Protein 3JZR (pdb70)

InterPro domains:
  IPR001841 Zinc finger, RING-type [PS50089] (438-479)
  IPR001876 Zinc finger, RanBP2-type [PF00641] (300-327)
  IPR001876 Zinc finger, RanBP2-type [PS01358] (303-322)
  IPR001876 Zinc finger, RanBP2-type [PS50199] (299-328)
  IPR003121 SWIB/MDM2 domain [PF02201] (34-95)
  IPR003121 SWIB/MDM2 domain [PS51925] (26-109)
  IPR013083 Zinc finger, RING/FYVE/PHD-type [G3DSA:3.30.40.10] (427-491)
  IPR016495 p53 negative regulator Mdm2/Mdm4 [PIRSF006748] (1-491)
  IPR028340 E3 ubiquitin-protein ligase Mdm2 [PIRSF500700] (4-491)
  IPR036443 Zinc finger, RanBP2-type superfamily [SSF90209] (290-334)
  IPR036885 SWIB/MDM2 domain superfamily [G3DSA:1.10.245.10] (1-114)
  IPR036885 SWIB/MDM2 domain superfamily [SSF47592] (18-120)
  IPR036885 SWIB/MDM2 domain superfamily [SSF47592] (189-283)
  IPR044080 MDM2, modified RING finger, HC subclass [cd16783] (435-491)

Foldseek 3Di:
DAPDDPVQQQFKWFFADLLVVQLVVQPDDDRIDRNVSSVVSVVVSCVVVVQADPVQRQKGADLPHSVCVQQVHRIDGVVCNVSVVVSRPVRIDTDGD/DDPVVVVVVVDD

B-factor: mean 25.92, std 6.82, range [14.07, 54.13]

Organism: Homo sapiens (NCBI:txid9606)

Structure (mmCIF, N/CA/C/O backbone):
data_3JZR
#
_entry.id   3JZR
#
_cell.length_a   37.223
_cell.length_b   68.832
_cell.length_c   92.391
_cell.angle_alpha   90.00
_cell.angle_beta   90.00
_cell.angle_gamma   90.00
#
_symmetry.space_group_name_H-M   'I 2 2 2'
#
loop_
_entity.id
_entity.type
_entity.pdbx_description
1 polymer 'E3 ubiquitin-protein ligase Mdm2'
2 polymer 'pDI6W peptide (12mer)'
3 water water
#
loop_
_atom_site.group_PDB
_atom_site.id
_atom_site.type_symbol
_atom_site.label_atom_id
_atom_site.label_alt_id
_atom_site.label_comp_id
_atom_site.label_asym_id
_atom_site.label_entity_id
_atom_site.label_seq_id
_atom_site.pdbx_PDB_ins_code
_atom_site.Cartn_x
_atom_site.Cartn_y
_atom_site.Cartn_z
_atom_site.occupancy
_atom_site.B_iso_or_equiv
_atom_site.auth_seq_id
_atom_site.auth_comp_id
_atom_site.auth_asym_id
_atom_site.auth_atom_id
_atom_site.pdbx_PDB_model_num
ATOM 1 N N . GLY A 1 1 ? 11.485 1.467 7.897 1.00 34.23 16 GLY A N 1
ATOM 2 C CA . GLY A 1 1 ? 11.090 0.048 7.649 1.00 33.09 16 GLY A CA 1
ATOM 3 C C . GLY A 1 1 ? 11.577 -0.884 8.743 1.00 32.03 16 GLY A C 1
ATOM 4 O O . GLY A 1 1 ? 10.862 -1.156 9.711 1.00 33.42 16 GLY A O 1
ATOM 5 N N . SER A 1 2 ? 12.799 -1.378 8.608 1.00 29.55 17 SER A N 1
ATOM 6 C CA . SER A 1 2 ? 13.326 -2.281 9.622 1.00 27.19 17 SER A CA 1
ATOM 7 C C . SER A 1 2 ? 13.543 -1.555 10.937 1.00 28.11 17 SER A C 1
ATOM 8 O O . SER A 1 2 ? 14.005 -0.413 10.962 1.00 26.72 17 SER A O 1
ATOM 11 N N . GLN A 1 3 ? 13.204 -2.240 12.024 1.00 26.98 18 GLN A N 1
ATOM 12 C CA . GLN A 1 3 ? 13.351 -1.721 13.368 1.00 28.33 18 GLN A CA 1
ATOM 13 C C . GLN A 1 3 ? 14.708 -2.119 13.930 1.00 28.65 18 GLN A C 1
ATOM 14 O O . GLN A 1 3 ? 15.075 -1.740 15.036 1.00 29.90 18 GLN A O 1
ATOM 20 N N . ILE A 1 4 ? 15.453 -2.893 13.149 1.00 28.93 19 ILE A N 1
ATOM 21 C CA . ILE A 1 4 ? 16.771 -3.352 13.558 1.00 26.13 19 ILE A CA 1
ATOM 22 C C . ILE A 1 4 ? 17.850 -2.588 12.784 1.00 26.45 19 ILE A C 1
ATOM 23 O O . ILE A 1 4 ? 17.789 -2.464 11.551 1.00 22.92 19 ILE A O 1
ATOM 28 N N . PRO A 1 5 ? 18.851 -2.058 13.502 1.00 25.14 20 PRO A N 1
ATOM 29 C CA . PRO A 1 5 ? 19.896 -1.333 12.781 1.00 24.31 20 PRO A CA 1
ATOM 30 C C . PRO A 1 5 ? 20.596 -2.271 11.798 1.00 25.54 20 PRO A C 1
ATOM 31 O O . PRO A 1 5 ? 20.737 -3.477 12.050 1.00 24.42 20 PRO A O 1
ATOM 35 N N . ALA A 1 6 ? 21.014 -1.704 10.674 1.00 24.17 21 ALA A N 1
ATOM 36 C CA . ALA A 1 6 ? 21.714 -2.443 9.643 1.00 24.96 21 ALA A CA 1
ATOM 37 C C . ALA A 1 6 ? 22.957 -3.089 10.224 1.00 25.67 21 ALA A C 1
ATOM 38 O O . ALA A 1 6 ? 23.227 -4.269 9.969 1.00 26.72 21 ALA A O 1
ATOM 40 N N . SER A 1 7 ? 23.707 -2.335 11.022 1.00 24.01 22 SER A N 1
ATOM 41 C CA . SER A 1 7 ? 24.927 -2.876 11.617 1.00 26.01 22 SER A CA 1
ATOM 42 C C . SER A 1 7 ? 24.659 -4.159 12.432 1.00 26.33 22 SER A C 1
ATOM 43 O O . SER A 1 7 ? 25.438 -5.108 12.362 1.00 27.93 22 SER A O 1
ATOM 46 N N . GLU A 1 8 ? 23.557 -4.194 13.183 1.00 25.17 23 GLU A N 1
ATOM 47 C CA . GLU A 1 8 ? 23.210 -5.373 13.980 1.00 24.89 23 GLU A CA 1
ATOM 48 C C . GLU A 1 8 ? 22.852 -6.538 13.047 1.00 26.10 23 GLU A C 1
ATOM 49 O O . GLU A 1 8 ? 23.125 -7.699 13.348 1.00 26.26 23 GLU A O 1
ATOM 55 N N . GLN A 1 9 ? 22.246 -6.208 11.907 1.00 25.40 24 GLN A N 1
ATOM 56 C CA . GLN A 1 9 ? 21.854 -7.198 10.918 1.00 24.32 24 GLN A CA 1
ATOM 57 C C . GLN A 1 9 ? 23.081 -7.927 10.373 1.00 25.17 24 GLN A C 1
ATOM 58 O O . GLN A 1 9 ? 22.986 -9.056 9.871 1.00 23.94 24 GLN A O 1
ATOM 64 N N . GLU A 1 10 ? 24.243 -7.294 10.502 1.00 25.77 25 GLU A N 1
ATOM 65 C CA . GLU A 1 10 ? 25.490 -7.882 10.031 1.00 26.15 25 GLU A CA 1
ATOM 66 C C . GLU A 1 10 ? 26.258 -8.625 11.134 1.00 24.86 25 GLU A C 1
ATOM 67 O O . GLU A 1 10 ? 27.422 -8.970 10.950 1.00 24.51 25 GLU A O 1
ATOM 73 N N . THR A 1 11 ? 25.609 -8.876 12.268 1.00 23.96 26 THR A N 1
ATOM 74 C CA . THR A 1 11 ? 26.257 -9.594 13.371 1.00 23.26 26 THR A CA 1
ATOM 75 C C . THR A 1 11 ? 26.534 -11.027 12.905 1.00 22.66 26 THR A C 1
ATOM 76 O O . THR A 1 11 ? 25.659 -11.659 12.306 1.00 23.38 26 THR A O 1
ATOM 80 N N . LEU A 1 12 ? 27.746 -11.519 13.156 1.00 20.99 27 LEU A N 1
ATOM 81 C CA . LEU A 1 12 ? 28.129 -12.881 12.767 1.00 21.61 27 LEU A CA 1
ATOM 82 C C . LEU A 1 12 ? 27.702 -13.838 13.880 1.00 21.61 27 LEU A C 1
ATOM 83 O O . LEU A 1 12 ? 28.047 -13.625 15.044 1.00 22.28 27 LEU A O 1
ATOM 88 N N . VAL A 1 13 ? 26.978 -14.901 13.538 1.00 20.20 28 VAL A N 1
ATOM 89 C CA . VAL A 1 13 ? 26.494 -15.816 14.565 1.00 18.76 28 VAL A CA 1
ATOM 90 C C . VAL A 1 13 ? 26.728 -17.309 14.289 1.00 20.52 28 VAL A C 1
ATOM 91 O O . VAL A 1 13 ? 26.914 -17.727 13.142 1.00 18.52 28 VAL A O 1
ATOM 95 N N . ARG A 1 14 ? 26.732 -18.105 15.356 1.00 17.60 29 ARG A N 1
ATOM 96 C CA . ARG A 1 14 ? 26.917 -19.557 15.245 1.00 19.67 29 ARG A CA 1
ATOM 97 C C . ARG A 1 14 ? 25.640 -20.178 15.786 1.00 19.76 29 ARG A C 1
ATOM 98 O O . ARG A 1 14 ? 25.460 -20.291 17.001 1.00 17.41 29 ARG A O 1
ATOM 106 N N . PRO A 1 15 ? 24.727 -20.570 14.885 1.00 21.05 30 PRO A N 1
ATOM 107 C CA . PRO A 1 15 ? 23.462 -21.174 15.306 1.00 22.75 30 PRO A CA 1
ATOM 108 C C . PRO A 1 15 ? 23.689 -22.462 16.093 1.00 23.74 30 PRO A C 1
ATOM 109 O O . PRO A 1 15 ? 24.657 -23.183 15.849 1.00 24.57 30 PRO A O 1
ATOM 113 N N . LYS A 1 16 ? 22.811 -22.721 17.058 1.00 23.61 31 LYS A N 1
ATOM 114 C CA . LYS A 1 16 ? 22.875 -23.937 17.865 1.00 23.86 31 LYS A CA 1
ATOM 115 C C . LYS A 1 16 ? 22.363 -25.085 16.987 1.00 24.90 31 LYS A C 1
ATOM 116 O O . LYS A 1 16 ? 21.770 -24.843 15.940 1.00 25.96 31 LYS A O 1
ATOM 122 N N . PRO A 1 17 ? 22.588 -26.346 17.402 1.00 25.58 32 PRO A N 1
ATOM 123 C CA . PRO A 1 17 ? 22.158 -27.533 16.652 1.00 26.01 32 PRO A CA 1
ATOM 124 C C . PRO A 1 17 ? 20.769 -27.482 16.005 1.00 24.73 32 PRO A C 1
ATOM 125 O O . PRO A 1 17 ? 20.659 -27.547 14.786 1.00 26.46 32 PRO A O 1
ATOM 129 N N . LEU A 1 18 ? 19.721 -27.361 16.813 1.00 25.58 33 LEU A N 1
ATOM 130 C CA . LEU A 1 18 ? 18.348 -27.306 16.299 1.00 26.05 33 LEU A CA 1
ATOM 131 C C . LEU A 1 18 ? 18.083 -26.176 15.296 1.00 25.95 33 LEU A C 1
ATOM 132 O O . LEU A 1 18 ? 17.415 -26.387 14.275 1.00 25.16 33 LEU A O 1
ATOM 137 N N . LEU A 1 19 ? 18.567 -24.970 15.579 1.00 24.30 34 LEU A N 1
ATOM 138 C CA . LEU A 1 19 ? 18.348 -23.888 14.625 1.00 22.63 34 LEU A CA 1
ATOM 139 C C . LEU A 1 19 ? 19.137 -24.191 13.345 1.00 24.21 34 LEU A C 1
ATOM 140 O O . LEU A 1 19 ? 18.652 -23.954 12.243 1.00 24.35 34 LEU A O 1
ATOM 145 N N . LEU A 1 20 ? 20.349 -24.719 13.507 1.00 24.82 35 LEU A N 1
ATOM 146 C CA . LEU A 1 20 ? 21.204 -25.046 12.376 1.00 28.10 35 LEU A CA 1
ATOM 147 C C . LEU A 1 20 ? 20.505 -26.040 11.451 1.00 28.78 35 LEU A C 1
ATOM 148 O O . LEU A 1 20 ? 20.524 -25.893 10.230 1.00 28.30 35 LEU A O 1
ATOM 153 N N . LYS A 1 21 ? 19.891 -27.055 12.042 1.00 30.74 36 LYS A N 1
ATOM 154 C CA . LYS A 1 21 ? 19.191 -28.076 11.273 1.00 31.48 36 LYS A CA 1
ATOM 155 C C . LYS A 1 21 ? 18.060 -27.428 10.482 1.00 30.93 36 LYS A C 1
ATOM 156 O O . LYS A 1 21 ? 17.802 -27.790 9.329 1.00 29.75 36 LYS A O 1
ATOM 162 N N . LEU A 1 22 ? 17.391 -26.459 11.100 1.00 27.98 37 LEU A N 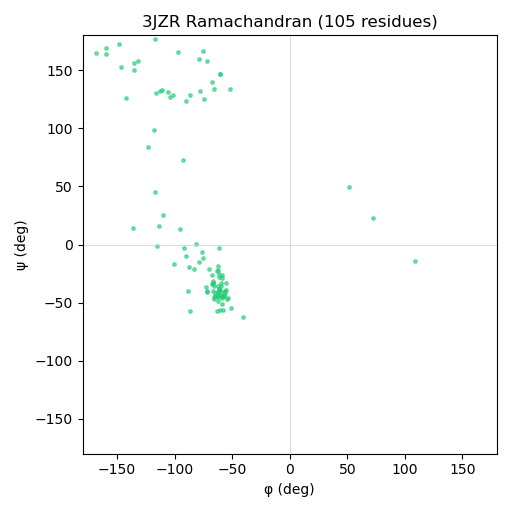1
ATOM 163 C CA . LEU A 1 22 ? 16.284 -25.783 10.437 1.00 28.41 37 LEU A CA 1
ATOM 164 C C . LEU A 1 22 ? 16.772 -24.998 9.218 1.00 27.03 37 LEU A C 1
ATOM 165 O O . LEU A 1 22 ? 16.161 -25.054 8.153 1.00 26.20 37 LEU A O 1
ATOM 170 N N . LEU A 1 23 ? 17.880 -24.279 9.367 1.00 27.33 38 LEU A N 1
ATOM 171 C CA . LEU A 1 23 ? 18.409 -23.495 8.258 1.00 26.23 38 LEU A CA 1
ATOM 172 C C . LEU A 1 23 ? 18.879 -24.404 7.131 1.00 26.35 38 LEU A C 1
ATOM 173 O O . LEU A 1 23 ? 18.586 -24.163 5.955 1.00 25.68 38 LEU A O 1
ATOM 178 N N . LYS A 1 24 ? 19.601 -25.459 7.485 1.00 26.98 39 LYS A N 1
ATOM 179 C CA . LYS A 1 24 ? 20.096 -26.374 6.470 1.00 27.88 39 LYS A CA 1
ATOM 180 C C . LYS A 1 24 ? 18.965 -27.041 5.692 1.00 27.59 39 LYS A C 1
ATOM 181 O O . LYS A 1 24 ? 19.147 -27.395 4.531 1.00 25.35 39 LYS A O 1
ATOM 187 N N . SER A 1 25 ? 17.797 -27.195 6.317 1.00 27.77 40 SER A N 1
ATOM 188 C CA . SER A 1 25 ? 16.664 -27.819 5.639 1.00 28.83 40 SER A CA 1
ATOM 189 C C . SER A 1 25 ? 16.258 -27.006 4.418 1.00 30.05 40 SER A C 1
ATOM 190 O O . SER A 1 25 ? 15.672 -27.549 3.481 1.00 31.65 40 SER A O 1
ATOM 193 N N . VAL A 1 26 ? 16.562 -25.707 4.423 1.00 29.38 41 VAL A N 1
ATOM 194 C CA . VAL A 1 26 ? 16.234 -24.858 3.280 1.00 28.06 41 VAL A CA 1
ATOM 195 C C . VAL A 1 26 ? 17.439 -24.382 2.477 1.00 27.92 41 VAL A C 1
ATOM 196 O O . VAL A 1 26 ? 17.385 -23.335 1.833 1.00 30.33 41 VAL A O 1
ATOM 200 N N . GLY A 1 27 ? 18.534 -25.133 2.527 1.00 28.94 42 GLY A N 1
ATOM 201 C CA . GLY A 1 27 ? 19.692 -24.763 1.730 1.00 28.44 42 GLY A CA 1
ATOM 202 C C . GLY A 1 27 ? 20.940 -24.211 2.380 1.00 28.30 42 GLY A C 1
ATOM 203 O O . GLY A 1 27 ? 21.979 -24.146 1.728 1.00 29.32 42 GLY A O 1
ATOM 204 N N . ALA A 1 28 ? 20.851 -23.808 3.642 1.00 28.06 43 ALA A N 1
ATOM 205 C CA . ALA A 1 28 ? 21.990 -23.245 4.364 1.00 27.89 43 ALA A CA 1
ATOM 206 C C . ALA A 1 28 ? 23.186 -24.189 4.245 1.00 29.66 43 ALA A C 1
ATOM 207 O O . ALA A 1 28 ? 23.045 -25.395 4.444 1.00 27.49 43 ALA A O 1
ATOM 209 N N . GLN A 1 29 ? 24.362 -23.636 3.945 1.00 30.75 44 GLN A N 1
ATOM 210 C CA . GLN A 1 29 ? 25.569 -24.447 3.757 1.00 32.84 44 GLN A CA 1
ATOM 211 C C . GLN A 1 29 ? 26.711 -24.247 4.763 1.00 32.63 44 GLN A C 1
ATOM 212 O O . GLN A 1 29 ? 27.735 -24.932 4.661 1.00 31.51 44 GLN A O 1
ATOM 218 N N . LYS A 1 30 ? 26.546 -23.335 5.721 1.00 30.66 45 LYS A N 1
ATOM 219 C CA . LYS A 1 30 ? 27.610 -23.024 6.689 1.00 29.11 45 LYS A CA 1
ATOM 220 C C . LYS A 1 30 ? 27.334 -23.318 8.173 1.00 28.47 45 LYS A C 1
ATOM 221 O O . LYS A 1 30 ? 26.239 -23.726 8.547 1.00 28.65 45 LYS A O 1
ATOM 227 N N . ASP A 1 31 ? 28.350 -23.091 9.007 1.00 28.00 46 ASP A N 1
ATOM 228 C CA . ASP A 1 31 ? 28.243 -23.271 10.457 1.00 26.82 46 ASP A CA 1
ATOM 229 C C . ASP A 1 31 ? 28.054 -21.906 11.125 1.00 26.01 46 ASP A C 1
ATOM 230 O O . ASP A 1 31 ? 27.651 -21.819 12.281 1.00 27.03 46 ASP A O 1
ATOM 235 N N . THR A 1 32 ? 28.366 -20.848 10.390 1.00 23.98 47 THR A N 1
ATOM 236 C CA . THR A 1 32 ? 28.229 -19.491 10.896 1.00 22.97 47 THR A CA 1
ATOM 237 C C . THR A 1 32 ? 27.578 -18.667 9.807 1.00 22.79 47 THR A C 1
ATOM 238 O O . THR A 1 32 ? 27.750 -18.952 8.610 1.00 22.10 47 THR A O 1
ATOM 242 N N . TYR A 1 33 ? 26.836 -17.645 10.228 1.00 21.17 48 TYR A N 1
ATOM 243 C CA . TYR A 1 33 ? 26.089 -16.776 9.307 1.00 21.87 48 TYR A CA 1
ATOM 244 C C . TYR A 1 33 ? 26.018 -15.373 9.862 1.00 21.97 48 TYR A C 1
ATOM 245 O O . TYR A 1 33 ? 26.439 -15.138 10.990 1.00 24.35 48 TYR A O 1
ATOM 254 N N . THR A 1 34 ? 25.508 -14.433 9.070 1.00 20.52 49 THR A N 1
ATOM 255 C CA . THR A 1 34 ? 25.290 -13.092 9.604 1.00 21.27 49 THR A CA 1
ATOM 256 C C . THR A 1 34 ? 23.809 -13.226 9.940 1.00 21.35 49 THR A C 1
ATOM 257 O O . THR A 1 34 ? 23.163 -14.176 9.487 1.00 19.73 49 THR A O 1
ATOM 261 N N . MET A 1 35 ? 23.263 -12.308 10.724 1.00 19.79 50 MET A N 1
ATOM 262 C CA . MET A 1 35 ? 21.855 -12.414 11.075 1.00 21.12 50 MET A CA 1
ATOM 263 C C . MET A 1 35 ? 20.983 -12.321 9.829 1.00 22.32 50 MET A C 1
ATOM 264 O O . MET A 1 35 ? 19.943 -12.978 9.725 1.00 18.63 50 MET A O 1
ATOM 269 N N . LYS A 1 36 ? 21.414 -11.494 8.881 1.00 22.25 51 LYS A N 1
ATOM 270 C CA . LYS A 1 36 ? 20.683 -11.319 7.637 1.00 22.04 51 LYS A CA 1
ATOM 271 C C . LYS A 1 36 ? 20.472 -12.664 6.929 1.00 21.63 51 LYS A C 1
ATOM 272 O O . LYS A 1 36 ? 19.416 -12.908 6.355 1.00 22.62 51 LYS A O 1
ATOM 278 N N . GLU A 1 37 ? 21.476 -13.533 6.952 1.00 21.33 52 GLU A N 1
ATOM 279 C CA . GLU A 1 37 ? 21.326 -14.844 6.320 1.00 21.99 52 GLU A CA 1
ATOM 280 C C . GLU A 1 37 ? 20.413 -15.724 7.157 1.00 19.06 52 GLU A C 1
ATOM 281 O O . GLU A 1 37 ? 19.643 -16.508 6.619 1.00 21.40 52 GLU A O 1
ATOM 287 N N . VAL A 1 38 ? 20.500 -15.598 8.476 1.00 18.96 53 VAL A N 1
ATOM 288 C CA . VAL A 1 38 ? 19.654 -16.389 9.362 1.00 17.66 53 VAL A CA 1
ATOM 289 C C . VAL A 1 38 ? 18.185 -16.030 9.092 1.00 18.71 53 VAL A C 1
ATOM 290 O O . VAL A 1 38 ? 17.332 -16.909 8.957 1.00 17.82 53 VAL A O 1
ATOM 294 N N . LEU A 1 39 ? 17.912 -14.735 8.972 1.00 17.38 54 LEU A N 1
ATOM 295 C CA . LEU A 1 39 ? 16.573 -14.248 8.698 1.00 17.31 54 LEU A CA 1
ATOM 296 C C . LEU A 1 39 ? 16.086 -14.654 7.29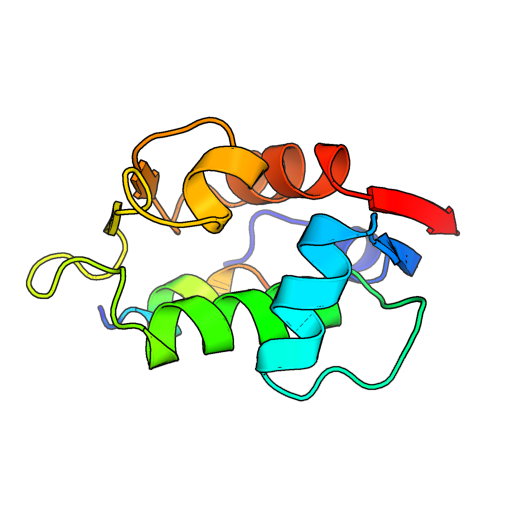8 1.00 17.90 54 LEU A C 1
ATOM 297 O O . LEU A 1 39 ? 14.892 -14.886 7.104 1.00 17.70 54 LEU A O 1
ATOM 302 N N . PHE A 1 40 ? 17.001 -14.744 6.330 1.00 17.12 55 PHE A N 1
ATOM 303 C CA . PHE A 1 40 ? 16.635 -15.144 4.971 1.00 17.8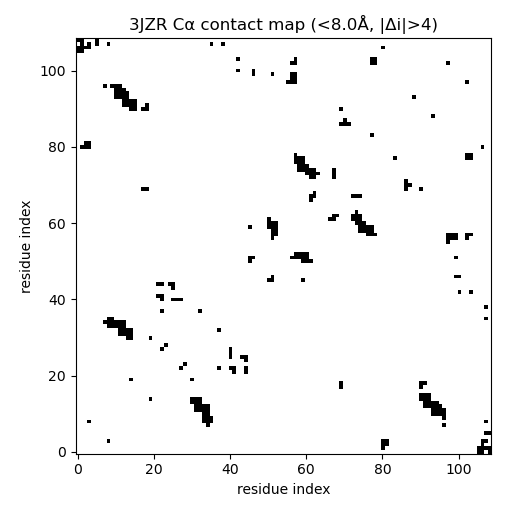8 55 PHE A CA 1
ATOM 304 C C . PHE A 1 40 ? 16.093 -16.580 4.977 1.00 19.45 55 PHE A C 1
ATOM 305 O O . PHE A 1 40 ? 14.970 -16.839 4.532 1.00 19.70 55 PHE A O 1
ATOM 313 N N . TYR A 1 41 ? 16.910 -17.511 5.470 1.00 18.98 56 TYR A N 1
ATOM 314 C CA . TYR A 1 41 ? 16.523 -18.914 5.527 1.00 22.06 56 TYR A CA 1
ATOM 315 C C . TYR A 1 41 ? 15.291 -19.124 6.392 1.00 23.01 56 TYR A C 1
ATOM 316 O O . TYR A 1 41 ? 14.399 -19.915 6.043 1.00 23.60 56 TYR A O 1
ATOM 325 N N . LEU A 1 42 ? 15.214 -18.402 7.505 1.00 21.74 57 LEU A N 1
ATOM 326 C CA . LEU A 1 42 ? 14.054 -18.548 8.384 1.00 22.45 57 LEU A CA 1
ATOM 327 C C . LEU A 1 42 ? 12.794 -18.133 7.622 1.00 21.62 57 LEU A C 1
ATOM 328 O O . LEU A 1 42 ? 11.761 -18.787 7.729 1.00 21.32 57 LEU A O 1
ATOM 333 N N . GLY A 1 43 ? 12.883 -17.063 6.836 1.00 22.34 58 GLY A N 1
ATOM 334 C CA . GLY A 1 43 ? 11.737 -16.637 6.054 1.00 21.25 58 GLY A CA 1
ATOM 335 C C . GLY A 1 43 ? 11.352 -17.741 5.061 1.00 22.39 58 GLY A C 1
ATOM 336 O O . GLY A 1 43 ? 10.181 -18.108 4.948 1.00 22.21 58 GLY A O 1
ATOM 337 N N . GLN A 1 44 ? 12.338 -18.260 4.332 1.00 21.96 59 GLN A N 1
ATOM 338 C CA . GLN A 1 44 ? 12.107 -19.322 3.348 1.00 24.50 59 GLN A CA 1
ATOM 339 C C . GLN A 1 44 ? 11.431 -20.526 4.007 1.00 24.12 59 GLN A C 1
ATOM 340 O O . GLN A 1 44 ? 10.523 -21.153 3.432 1.00 24.18 59 GLN A O 1
ATOM 346 N N . TYR A 1 45 ? 11.891 -20.854 5.210 1.00 22.70 60 TYR A N 1
ATOM 347 C CA . TYR A 1 45 ? 11.337 -21.968 5.972 1.00 23.68 60 TYR A CA 1
ATOM 348 C C . TYR A 1 45 ? 9.836 -21.773 6.225 1.00 23.88 60 TYR A C 1
ATOM 349 O O . TYR A 1 45 ? 9.033 -22.669 5.966 1.00 24.03 60 TYR A O 1
ATOM 358 N N . ILE A 1 46 ? 9.469 -20.599 6.736 1.00 23.47 61 ILE A N 1
ATOM 359 C CA . ILE A 1 46 ? 8.068 -20.273 7.042 1.00 23.13 61 ILE A CA 1
ATOM 360 C C . ILE A 1 46 ? 7.222 -20.204 5.760 1.00 24.80 61 ILE A C 1
ATOM 361 O O . ILE A 1 46 ? 6.106 -20.741 5.698 1.00 23.52 61 ILE A O 1
ATOM 366 N N . MET A 1 47 ? 7.747 -19.505 4.756 1.00 23.41 62 MET A N 1
ATOM 367 C CA . MET A 1 47 ? 7.062 -19.373 3.489 1.00 25.25 62 MET A CA 1
ATOM 368 C C . MET A 1 47 ? 6.829 -20.792 2.951 1.00 26.81 62 MET A C 1
ATOM 369 O O . MET A 1 47 ? 5.694 -21.192 2.693 1.00 25.81 62 MET A O 1
ATOM 374 N N . THR A 1 48 ? 7.895 -21.567 2.807 1.00 26.55 63 THR A N 1
ATOM 375 C CA . THR A 1 48 ? 7.740 -22.914 2.267 1.00 29.52 63 THR A CA 1
ATOM 376 C C . THR A 1 48 ? 6.721 -23.774 3.020 1.00 29.28 63 THR A C 1
ATOM 377 O O . THR A 1 48 ? 5.880 -24.401 2.379 1.00 30.43 63 THR A O 1
ATOM 381 N N . LYS A 1 49 ? 6.771 -23.800 4.355 1.00 27.95 64 LYS A N 1
ATOM 382 C CA . LYS A 1 49 ? 5.824 -24.612 5.126 1.00 28.85 64 LYS A CA 1
ATOM 383 C C . LYS A 1 49 ? 4.454 -23.955 5.332 1.00 28.17 64 LYS A C 1
ATOM 384 O O . LYS A 1 49 ? 3.571 -24.544 5.956 1.00 27.78 64 LYS A O 1
ATOM 390 N N . ARG A 1 50 ? 4.281 -22.746 4.798 1.00 27.76 65 ARG A N 1
ATOM 391 C CA . ARG A 1 50 ? 3.022 -22.005 4.916 1.00 26.18 65 ARG A CA 1
ATOM 392 C C . ARG A 1 50 ? 2.534 -21.902 6.349 1.00 24.44 65 ARG A C 1
ATOM 393 O O . ARG A 1 50 ? 1.367 -22.180 6.631 1.00 24.35 65 ARG A O 1
ATOM 401 N N . LEU A 1 51 ? 3.425 -21.498 7.250 1.00 22.14 66 LEU A N 1
ATOM 402 C CA . LEU A 1 51 ? 3.080 -21.375 8.665 1.00 22.70 66 LEU A CA 1
ATOM 403 C C . LEU A 1 51 ? 2.301 -20.101 8.987 1.00 22.22 66 LEU A C 1
ATOM 404 O O . LEU A 1 51 ? 1.715 -19.986 10.069 1.00 21.12 66 LEU A O 1
ATOM 409 N N . TYR A 1 52 ? 2.315 -19.146 8.057 1.00 20.66 67 TYR A N 1
ATOM 410 C CA . TYR A 1 52 ? 1.620 -17.879 8.253 1.00 20.79 67 TYR A CA 1
ATOM 411 C C . TYR A 1 52 ? 0.125 -18.037 8.000 1.00 21.17 67 TYR A C 1
ATOM 412 O O . TYR A 1 52 ? -0.315 -18.985 7.344 1.00 19.76 67 TYR A O 1
ATOM 421 N N . ASP A 1 53 ? -0.658 -17.105 8.533 1.00 20.80 68 ASP A N 1
ATOM 422 C CA . ASP A 1 53 ? -2.097 -17.147 8.346 1.00 22.38 68 ASP A CA 1
ATOM 423 C C . ASP A 1 53 ? -2.422 -16.636 6.941 1.00 23.16 68 ASP A C 1
ATOM 424 O O . ASP A 1 53 ? -1.928 -15.585 6.531 1.00 22.75 68 ASP A O 1
ATOM 429 N N . GLU A 1 54 ? -3.256 -17.372 6.207 1.00 24.56 69 GLU A N 1
ATOM 430 C CA . GLU A 1 54 ? -3.627 -16.988 4.841 1.00 26.02 69 GLU A CA 1
ATOM 431 C C . GLU A 1 54 ? -4.299 -15.637 4.707 1.00 25.19 69 GLU A C 1
ATOM 432 O O . GLU A 1 54 ? -4.143 -14.967 3.695 1.00 23.32 69 GLU A O 1
ATOM 438 N N . LYS A 1 55 ? -5.067 -15.256 5.718 1.00 24.96 70 LYS A N 1
ATOM 439 C CA . LYS A 1 55 ? -5.791 -14.002 5.666 1.00 26.70 70 LYS A CA 1
ATOM 440 C C . LYS A 1 55 ? -4.967 -12.843 6.197 1.00 26.68 70 LYS A C 1
ATOM 441 O O . LYS A 1 55 ? -5.011 -11.741 5.652 1.00 28.40 70 LYS A O 1
ATOM 447 N N . GLN A 1 56 ? -4.232 -13.082 7.274 1.00 24.71 71 GLN A N 1
ATOM 448 C CA . GLN A 1 56 ? -3.370 -12.057 7.856 1.00 24.06 71 GLN A CA 1
ATOM 449 C C . GLN A 1 56 ? -1.977 -12.669 7.874 1.00 22.22 71 GLN A C 1
ATOM 450 O O . GLN A 1 56 ? -1.522 -13.191 8.890 1.00 20.87 71 GLN A O 1
ATOM 456 N N . GLN A 1 57 ? -1.300 -12.562 6.735 1.00 19.82 72 GLN A N 1
ATOM 457 C CA . GLN A 1 57 ? 0.010 -13.147 6.528 1.00 16.27 72 GLN A CA 1
ATOM 458 C C . GLN A 1 57 ? 1.156 -12.701 7.404 1.00 16.66 72 GLN A C 1
ATOM 459 O O . GLN A 1 57 ? 2.252 -13.225 7.255 1.00 18.01 72 GLN A O 1
ATOM 465 N N . HIS A 1 58 ? 0.942 -11.739 8.300 1.00 18.46 73 HIS A N 1
ATOM 466 C CA . HIS A 1 58 ? 2.033 -11.360 9.195 1.00 19.05 73 HIS A CA 1
ATOM 467 C C . HIS A 1 58 ? 1.943 -12.229 10.464 1.00 19.64 73 HIS A C 1
ATOM 468 O O . HIS A 1 58 ? 2.851 -12.232 11.298 1.00 21.55 73 HIS A O 1
ATOM 475 N N . ILE A 1 59 ? 0.844 -12.962 10.613 1.00 19.20 74 ILE A N 1
ATOM 476 C CA . ILE A 1 59 ? 0.677 -13.840 11.768 1.00 19.15 74 ILE A CA 1
ATOM 477 C C . ILE A 1 59 ? 1.243 -15.219 11.411 1.00 21.09 74 ILE A C 1
ATOM 478 O O . ILE A 1 59 ? 0.846 -15.832 10.419 1.00 19.52 74 ILE A O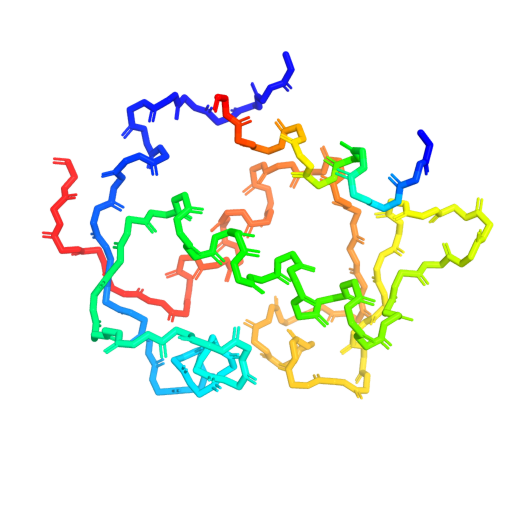 1
ATOM 483 N N . VAL A 1 60 ? 2.191 -15.693 12.214 1.00 22.10 75 VAL A N 1
ATOM 484 C CA . VAL A 1 60 ? 2.810 -17.000 11.990 1.00 20.44 75 VAL A CA 1
ATOM 485 C C . VAL A 1 60 ? 2.424 -17.954 13.117 1.00 20.86 75 VAL A C 1
ATOM 486 O O . VAL A 1 60 ? 2.523 -17.604 14.296 1.00 20.07 75 VAL A O 1
ATOM 490 N N . TYR A 1 61 ? 1.991 -19.159 12.754 1.00 20.56 76 TYR A N 1
ATOM 491 C CA . TYR A 1 61 ? 1.615 -20.165 13.740 1.00 21.97 76 TYR A CA 1
ATOM 492 C C . TYR A 1 61 ? 2.732 -21.199 13.828 1.00 22.80 76 TYR A C 1
ATOM 493 O O . TYR A 1 61 ? 3.149 -21.765 12.811 1.00 20.48 76 TYR A O 1
ATOM 502 N N . CYS A 1 62 ? 3.217 -21.451 15.041 1.00 23.07 77 CYS A N 1
ATOM 503 C CA . CYS A 1 62 ? 4.296 -22.413 15.206 1.00 25.07 77 CYS A CA 1
ATOM 504 C C . CYS A 1 62 ? 4.152 -23.396 16.372 1.00 27.05 77 CYS A C 1
ATOM 505 O O . CYS A 1 62 ? 5.115 -24.091 16.714 1.00 26.62 77 CYS A O 1
ATOM 508 N N . SER A 1 63 ? 2.949 -23.485 16.946 1.00 26.59 78 SER A N 1
ATOM 509 C CA . SER A 1 63 ? 2.694 -24.383 18.080 1.00 30.21 78 SER A CA 1
ATOM 510 C C . SER A 1 63 ? 2.986 -25.855 17.774 1.00 31.51 78 SER A C 1
ATOM 511 O O . SER A 1 63 ? 3.334 -26.631 18.667 1.00 32.63 78 SER A O 1
ATOM 514 N N . ASN A 1 64 ? 2.842 -26.249 16.520 1.00 32.70 79 ASN A N 1
ATOM 515 C CA . ASN A 1 64 ? 3.104 -27.636 16.159 1.00 33.35 79 ASN A CA 1
ATOM 516 C C . ASN A 1 64 ? 4.261 -27.678 15.183 1.00 32.69 79 ASN A C 1
ATOM 517 O O . ASN A 1 64 ? 4.211 -28.375 14.168 1.00 34.94 79 ASN A O 1
ATOM 522 N N . ASP A 1 65 ? 5.309 -26.932 15.488 1.00 29.32 80 ASP A N 1
ATOM 523 C CA . ASP A 1 65 ? 6.455 -26.886 14.598 1.00 28.03 80 ASP A CA 1
ATOM 524 C C . ASP A 1 65 ? 7.707 -26.718 15.437 1.00 26.86 80 ASP A C 1
ATOM 525 O O . ASP A 1 65 ? 7.659 -26.165 16.537 1.00 24.48 80 ASP A O 1
ATOM 530 N N . LEU A 1 66 ? 8.825 -27.208 14.916 1.00 25.50 81 LEU A N 1
ATOM 531 C CA . LEU A 1 66 ? 10.101 -27.090 15.601 1.00 25.19 81 LEU A CA 1
ATOM 532 C C . LEU A 1 66 ? 10.352 -25.615 15.905 1.00 24.42 81 LEU A C 1
ATOM 533 O O . LEU A 1 66 ? 10.973 -25.273 16.910 1.00 23.27 81 LEU A O 1
ATOM 538 N N . LEU A 1 67 ? 9.873 -24.742 15.022 1.00 23.41 82 LEU A N 1
ATOM 539 C CA . LEU A 1 67 ? 10.056 -23.306 15.220 1.00 23.64 82 LEU A CA 1
ATOM 540 C C . LEU A 1 67 ? 9.419 -22.869 16.538 1.00 23.10 82 LEU A C 1
ATOM 541 O O . LEU A 1 67 ? 9.925 -21.980 17.219 1.00 24.54 82 LEU A O 1
ATOM 546 N N . GLY A 1 68 ? 8.303 -23.495 16.885 1.00 23.19 83 GLY A N 1
ATOM 547 C CA . GLY A 1 68 ? 7.630 -23.164 18.125 1.00 25.27 83 GLY A CA 1
ATOM 548 C C . GLY A 1 68 ? 8.503 -23.526 19.311 1.00 25.37 83 GLY A C 1
ATOM 549 O O . GLY A 1 68 ? 8.597 -22.774 20.279 1.00 26.12 83 GLY A O 1
ATOM 550 N N . ASP A 1 69 ? 9.149 -24.682 19.241 1.00 25.29 84 ASP A N 1
ATOM 551 C CA . ASP A 1 69 ? 10.021 -25.103 20.328 1.00 27.12 84 ASP A CA 1
ATOM 552 C C . ASP A 1 69 ? 11.221 -24.170 20.428 1.00 25.47 84 ASP A C 1
ATOM 553 O O . ASP A 1 69 ? 11.694 -23.877 21.525 1.00 24.51 84 ASP A O 1
ATOM 558 N N . LEU A 1 70 ? 11.700 -23.695 19.282 1.00 23.62 85 LEU A N 1
ATOM 559 C CA . LEU A 1 70 ? 12.854 -22.800 19.253 1.00 24.25 85 LEU A CA 1
ATOM 560 C C . LEU A 1 70 ? 12.573 -21.381 19.769 1.00 22.50 85 LEU A C 1
ATOM 561 O O . LEU A 1 70 ? 13.414 -20.796 20.452 1.00 19.83 85 LEU A O 1
ATOM 566 N N . PHE A 1 71 ? 11.403 -20.837 19.416 1.00 20.88 86 PHE A N 1
ATOM 567 C CA . PHE A 1 71 ? 10.985 -19.486 19.823 1.00 20.96 86 PHE A CA 1
ATOM 568 C C . PHE A 1 71 ? 10.263 -19.443 21.168 1.00 21.51 86 PHE A C 1
ATOM 569 O O . PHE A 1 71 ? 10.167 -18.380 21.809 1.00 22.39 86 PHE A O 1
ATOM 577 N N . GLY A 1 72 ? 9.757 -20.595 21.597 1.00 20.30 87 GLY A N 1
ATOM 578 C CA . GLY A 1 72 ? 9.054 -20.678 22.868 1.00 20.88 87 GLY A CA 1
ATOM 579 C C . GLY A 1 72 ? 7.683 -20.023 22.873 1.00 20.46 87 GLY A C 1
ATOM 580 O O . GLY A 1 72 ? 7.182 -19.655 23.936 1.00 19.93 87 GLY A O 1
ATOM 581 N N . VAL A 1 73 ? 7.082 -19.874 21.688 1.00 18.49 88 VAL A N 1
ATOM 582 C CA . VAL A 1 73 ? 5.754 -19.264 21.539 1.00 17.74 88 VAL A CA 1
ATOM 583 C C . VAL A 1 73 ? 4.915 -20.092 20.582 1.00 16.75 88 VAL A C 1
ATOM 584 O O . VAL A 1 73 ? 5.450 -20.809 19.748 1.00 16.36 88 VAL A O 1
ATOM 588 N N . PRO A 1 74 ? 3.580 -20.002 20.694 1.00 16.63 89 PRO A N 1
ATOM 589 C CA . PRO A 1 74 ? 2.695 -20.764 19.807 1.00 17.11 89 PRO A CA 1
ATOM 590 C C . PRO A 1 74 ? 2.495 -20.029 18.481 1.00 18.14 89 PRO A C 1
ATOM 591 O O . PRO A 1 74 ? 2.124 -20.633 17.476 1.00 17.90 89 PRO A O 1
ATOM 595 N N . SER A 1 75 ? 2.751 -18.723 18.499 1.00 18.42 90 SER A N 1
ATOM 596 C CA . SER A 1 75 ? 2.602 -17.862 17.328 1.00 20.43 90 SER A CA 1
ATOM 597 C C . SER A 1 75 ? 3.249 -16.505 17.610 1.00 20.80 90 SER A C 1
ATOM 598 O O . SER A 1 75 ? 3.547 -16.166 18.762 1.00 20.15 90 SER A O 1
ATOM 601 N N . PHE A 1 76 ? 3.467 -15.730 16.552 1.00 18.94 91 PHE A N 1
ATOM 602 C CA . PHE A 1 76 ? 4.067 -14.412 16.689 1.00 18.45 91 PHE A CA 1
ATOM 603 C C . PHE A 1 76 ? 3.754 -13.550 15.462 1.00 19.42 91 PHE A C 1
ATOM 604 O O . PHE A 1 76 ? 3.324 -14.071 14.432 1.00 19.34 91 PHE A O 1
ATOM 612 N N . SER A 1 77 ? 3.941 -12.236 15.587 1.00 20.09 92 SER A N 1
ATOM 613 C CA . SER A 1 77 ? 3.696 -11.295 14.490 1.00 19.32 92 SER A CA 1
ATOM 614 C C . SER A 1 77 ? 5.024 -10.905 13.843 1.00 19.60 92 SER A C 1
ATOM 615 O O . SER A 1 77 ? 5.966 -10.499 14.531 1.00 18.11 92 SER A O 1
ATOM 618 N N . VAL A 1 78 ? 5.094 -11.030 12.521 1.00 17.65 93 VAL A N 1
ATOM 619 C CA . VAL A 1 78 ? 6.298 -10.680 11.779 1.00 17.24 93 VAL A CA 1
ATOM 620 C C . VAL A 1 78 ? 6.603 -9.191 11.956 1.00 17.88 93 VAL A C 1
ATOM 621 O O . VAL A 1 78 ? 7.723 -8.745 11.715 1.00 16.00 93 VAL A O 1
ATOM 625 N N . LYS A 1 79 ? 5.609 -8.417 12.376 1.00 18.40 94 LYS A N 1
ATOM 626 C CA . LYS A 1 79 ? 5.806 -6.977 12.548 1.00 19.43 94 LYS A CA 1
ATOM 627 C C . LYS A 1 79 ? 6.599 -6.599 13.793 1.00 22.11 94 LYS A C 1
ATOM 628 O O . LYS A 1 79 ? 7.020 -5.444 13.944 1.00 21.11 94 LYS A O 1
ATOM 634 N N . GLU A 1 80 ? 6.800 -7.565 14.685 1.00 22.34 95 GLU A N 1
ATOM 635 C CA . GLU A 1 80 ? 7.551 -7.321 15.919 1.00 26.37 95 GLU A CA 1
ATOM 636 C C . GLU A 1 80 ? 9.002 -7.683 15.666 1.00 23.32 95 GLU A C 1
ATOM 637 O O . GLU A 1 80 ? 9.482 -8.696 16.164 1.00 22.71 95 GLU A O 1
ATOM 643 N N . HIS A 1 81 ? 9.695 -6.853 14.891 1.00 23.19 96 HIS A N 1
ATOM 644 C CA . HIS A 1 81 ? 11.090 -7.106 14.535 1.00 22.83 96 HIS A CA 1
ATOM 645 C C . HIS A 1 81 ? 12.000 -7.408 15.724 1.00 22.39 96 HIS A C 1
ATOM 646 O O . HIS A 1 81 ? 12.686 -8.432 15.733 1.00 23.03 96 HIS A O 1
ATOM 653 N N . ARG A 1 82 ? 12.021 -6.524 16.719 1.00 18.83 97 ARG A N 1
ATOM 654 C CA . ARG A 1 82 ? 12.880 -6.736 17.880 1.00 19.22 97 ARG A CA 1
ATOM 655 C C . ARG A 1 82 ? 12.567 -8.050 18.615 1.00 17.36 97 ARG A C 1
ATOM 656 O O . ARG A 1 82 ? 13.475 -8.752 19.042 1.00 16.26 97 ARG A O 1
ATOM 664 N N . LYS A 1 83 ? 11.291 -8.380 18.763 1.00 17.20 98 LYS A N 1
ATOM 665 C CA . LYS A 1 83 ? 10.911 -9.618 19.446 1.00 20.79 98 LYS A CA 1
ATOM 666 C C . LYS A 1 83 ? 11.426 -10.856 18.709 1.00 20.28 98 LYS A C 1
ATOM 667 O O . LYS A 1 83 ? 11.895 -11.808 19.331 1.00 21.12 98 LYS A O 1
ATOM 673 N N . ILE A 1 84 ? 11.336 -10.844 17.382 1.00 20.29 99 ILE A N 1
ATOM 674 C CA . ILE A 1 84 ? 11.824 -11.959 16.574 1.00 19.25 99 ILE A CA 1
ATOM 675 C C . ILE A 1 84 ? 13.331 -12.133 16.759 1.00 18.92 99 ILE A C 1
ATOM 676 O O . ILE A 1 84 ? 13.814 -13.251 16.951 1.00 20.75 99 ILE A O 1
ATOM 681 N N . TYR A 1 85 ? 14.075 -11.031 16.716 1.00 21.50 100 TYR A N 1
ATOM 682 C CA . TYR A 1 85 ? 15.530 -11.084 16.901 1.00 22.11 100 TYR A CA 1
ATOM 683 C C . TYR A 1 85 ? 15.872 -11.658 18.277 1.00 22.04 100 TYR A C 1
ATOM 684 O O . TYR A 1 85 ? 16.787 -12.482 18.406 1.00 21.35 100 TYR A O 1
ATOM 693 N N . THR A 1 86 ? 15.142 -11.206 19.296 1.00 20.49 101 THR A N 1
ATOM 694 C CA . THR A 1 86 ? 15.351 -11.658 20.672 1.00 20.40 101 THR A CA 1
ATOM 695 C C . THR A 1 86 ? 15.158 -13.182 20.769 1.00 20.42 101 THR A C 1
ATOM 696 O O . THR A 1 86 ? 15.959 -13.871 21.394 1.00 19.94 101 THR A O 1
ATOM 700 N N . MET A 1 87 ? 14.105 -13.694 20.139 1.00 19.24 102 MET A N 1
ATOM 701 C CA . MET A 1 87 ? 13.831 -15.125 20.150 1.00 21.04 102 MET A CA 1
ATOM 702 C C . MET A 1 87 ? 14.910 -15.882 19.383 1.00 20.79 102 MET A C 1
ATOM 703 O O . MET A 1 87 ? 15.249 -17.017 19.726 1.00 22.72 102 MET A O 1
ATOM 708 N N . ILE A 1 88 ? 15.452 -15.249 18.349 1.00 19.64 103 ILE A N 1
ATOM 709 C CA . ILE A 1 88 ? 16.483 -15.868 17.537 1.00 18.25 103 ILE A CA 1
ATOM 710 C C . ILE A 1 88 ? 17.813 -15.968 18.266 1.00 19.46 103 ILE A C 1
ATOM 711 O O . ILE A 1 88 ? 18.493 -17.001 18.188 1.00 18.10 103 ILE A O 1
ATOM 716 N N . TYR A 1 89 ? 18.159 -14.917 19.002 1.00 18.56 104 TYR A N 1
ATOM 717 C CA . TYR A 1 89 ? 19.418 -14.874 19.757 1.00 21.40 104 TYR A CA 1
ATOM 718 C C . TYR A 1 89 ? 19.591 -15.988 20.795 1.00 20.80 104 TYR A C 1
ATOM 719 O O . TYR A 1 89 ? 20.723 -16.361 21.125 1.00 20.98 104 TYR A O 1
ATOM 728 N N . ARG A 1 90 ? 18.476 -16.516 21.299 1.00 21.92 105 ARG A N 1
ATOM 729 C CA . ARG A 1 90 ? 18.488 -17.594 22.294 1.00 22.19 105 ARG A CA 1
ATOM 730 C C . ARG A 1 90 ? 18.809 -18.941 21.639 1.00 24.25 105 ARG A C 1
ATOM 731 O O . ARG A 1 90 ? 18.991 -19.950 22.321 1.00 21.72 105 ARG A O 1
ATOM 739 N N . ASN A 1 91 ? 18.892 -18.945 20.314 1.00 22.31 106 ASN A N 1
ATOM 740 C CA . ASN A 1 91 ? 19.164 -20.163 19.570 1.00 24.08 106 ASN A CA 1
ATOM 741 C C . ASN A 1 91 ? 20.518 -20.115 18.883 1.00 23.73 106 ASN A C 1
ATOM 742 O O . ASN A 1 91 ? 20.809 -20.908 17.982 1.00 23.14 106 ASN A O 1
ATOM 747 N N . LEU A 1 92 ? 21.347 -19.181 19.319 1.00 20.83 107 LEU A N 1
ATOM 748 C CA . LEU A 1 92 ? 22.659 -19.035 18.725 1.00 21.76 107 LEU A CA 1
ATOM 749 C C . LEU A 1 92 ? 23.620 -18.296 19.645 1.00 22.38 107 LEU A C 1
ATOM 750 O O . LEU A 1 92 ? 23.226 -17.709 20.661 1.00 22.06 107 LEU A O 1
ATOM 755 N N . VAL A 1 93 ? 24.888 -18.339 19.260 1.00 22.78 108 VAL A N 1
ATOM 756 C CA . VAL A 1 93 ? 25.958 -17.681 19.988 1.00 20.98 108 VAL A CA 1
ATOM 757 C C . VAL A 1 93 ? 26.542 -16.604 19.081 1.00 20.93 108 VAL A C 1
ATOM 758 O O . VAL A 1 93 ? 26.846 -16.876 17.919 1.00 18.73 108 VAL A O 1
ATOM 762 N N . VAL A 1 94 ? 26.689 -15.387 19.601 1.00 20.33 109 VAL A N 1
ATOM 763 C CA . VAL A 1 94 ? 27.249 -14.298 18.809 1.00 22.94 109 VAL A CA 1
ATOM 764 C C . VAL A 1 94 ? 28.756 -14.475 18.666 1.00 23.97 109 VAL A C 1
ATOM 765 O O . VAL A 1 94 ? 29.466 -14.608 19.660 1.00 22.71 109 VAL A O 1
ATOM 769 N N . VAL A 1 95 ? 29.233 -14.496 17.423 1.00 24.00 110 VAL A N 1
ATOM 770 C CA . VAL A 1 95 ? 30.664 -14.651 17.139 1.00 25.48 110 VAL A CA 1
ATOM 771 C C . VAL A 1 95 ? 31.357 -13.289 17.164 1.00 26.26 110 VAL A C 1
ATOM 772 O O . VAL A 1 95 ? 32.314 -13.075 17.905 1.00 24.37 110 VAL A O 1
ATOM 776 N N . ASN A 1 96 ? 30.871 -12.378 16.329 1.00 28.30 111 ASN A N 1
ATOM 777 C CA . ASN A 1 96 ? 31.455 -11.057 16.230 1.00 31.20 111 ASN A CA 1
ATOM 778 C C . ASN A 1 96 ? 30.401 -9.979 16.044 1.00 33.22 111 ASN A C 1
ATOM 779 O O . ASN A 1 96 ? 29.569 -10.035 15.131 1.00 32.30 111 ASN A O 1
ATOM 784 N N . GLN A 1 97 ? 30.461 -8.992 16.927 1.00 36.38 112 GLN A N 1
ATOM 785 C CA . GLN A 1 97 ? 29.527 -7.886 16.926 1.00 38.22 112 GLN A CA 1
ATOM 786 C C . GLN A 1 97 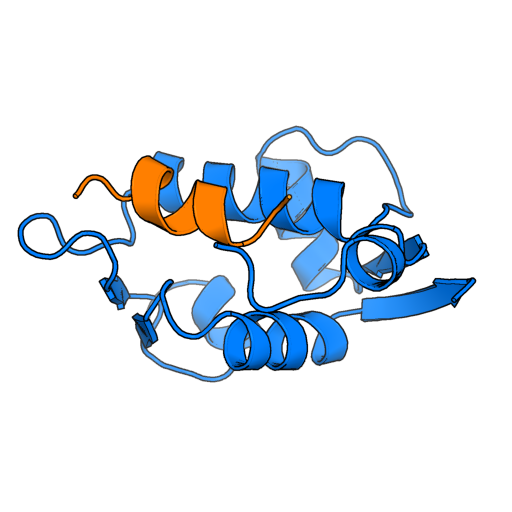? 30.155 -6.640 16.304 1.00 40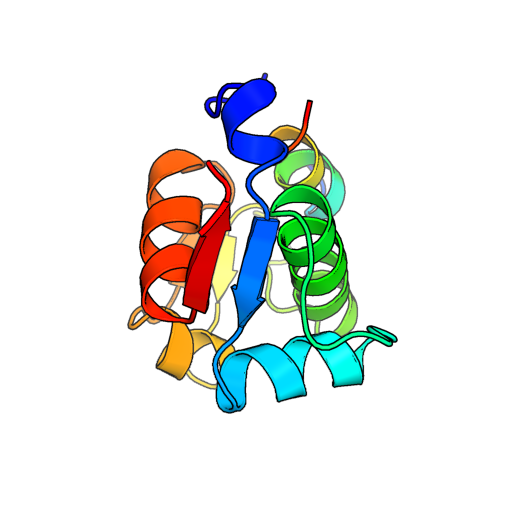.61 112 GLN A C 1
ATOM 787 O O . GLN A 1 97 ? 31.399 -6.582 16.158 1.00 41.45 112 GLN A O 1
ATOM 793 N N . LEU B 2 1 ? 1.245 -6.828 1.993 1.00 20.28 17 LEU P N 1
ATOM 794 C CA . LEU B 2 1 ? 0.264 -7.682 2.723 1.00 21.97 17 LEU P CA 1
ATOM 795 C C . LEU B 2 1 ? 0.693 -9.142 2.784 1.00 22.64 17 LEU P C 1
ATOM 796 O O . LEU B 2 1 ? 0.313 -9.861 3.712 1.00 23.65 17 LEU P O 1
ATOM 801 N N . THR B 2 2 ? 1.482 -9.578 1.802 1.00 20.22 18 THR P N 1
ATOM 802 C CA . THR B 2 2 ? 1.933 -10.960 1.769 1.00 19.32 18 THR P CA 1
ATOM 803 C C . THR B 2 2 ? 2.979 -11.242 2.855 1.00 18.37 18 THR P C 1
ATOM 804 O O . THR B 2 2 ? 3.637 -10.320 3.359 1.00 18.12 18 THR P O 1
ATOM 808 N N . PHE B 2 3 ? 3.115 -12.519 3.216 1.00 18.34 19 PHE P N 1
ATOM 809 C CA . PHE B 2 3 ? 4.080 -12.934 4.231 1.00 19.55 19 PHE P CA 1
ATOM 810 C C . PHE B 2 3 ? 5.472 -12.435 3.893 1.00 20.05 19 PHE P C 1
ATOM 811 O O . PHE B 2 3 ? 6.177 -11.930 4.761 1.00 20.30 19 PHE P O 1
ATOM 819 N N . GLU B 2 4 ? 5.882 -12.600 2.641 1.00 19.80 20 GLU P N 1
ATOM 820 C CA . GLU B 2 4 ? 7.218 -12.170 2.245 1.00 21.20 20 GLU P CA 1
ATOM 821 C C . GLU B 2 4 ? 7.377 -10.649 2.294 1.00 21.64 20 GLU P C 1
ATOM 822 O O . GLU B 2 4 ? 8.463 -10.146 2.586 1.00 21.32 20 GLU P O 1
ATOM 828 N N . HIS B 2 5 ? 6.298 -9.914 2.036 1.00 20.66 21 HIS P N 1
ATOM 829 C CA . HIS B 2 5 ? 6.361 -8.459 2.119 1.00 22.29 21 HIS P CA 1
ATOM 830 C C . HIS B 2 5 ? 6.742 -8.089 3.562 1.00 21.32 21 HIS P C 1
ATOM 831 O O . HIS B 2 5 ? 7.735 -7.400 3.798 1.00 22.65 21 HIS P O 1
ATOM 838 N N . TRP B 2 6 ? 5.958 -8.565 4.523 1.00 21.12 22 TRP P N 1
ATOM 839 C CA . TRP B 2 6 ? 6.217 -8.289 5.935 1.00 22.98 22 TRP P CA 1
ATOM 840 C C . TRP B 2 6 ? 7.599 -8.781 6.376 1.00 22.64 22 TRP P C 1
ATOM 841 O O . TRP B 2 6 ? 8.335 -8.058 7.034 1.00 19.99 22 TRP P O 1
ATOM 852 N N . TRP B 2 7 ? 7.949 -10.009 5.999 1.00 21.57 23 TRP P N 1
ATOM 853 C CA . TRP B 2 7 ? 9.232 -10.589 6.377 1.00 21.51 23 TRP P CA 1
ATOM 854 C C . TRP B 2 7 ? 10.419 -9.792 5.830 1.00 23.63 23 TRP P C 1
ATOM 855 O O . TRP B 2 7 ? 11.442 -9.628 6.513 1.00 22.87 23 TRP P O 1
ATOM 866 N N . ALA B 2 8 ? 10.285 -9.297 4.600 1.00 20.68 24 ALA P N 1
ATOM 867 C CA . ALA B 2 8 ? 11.345 -8.516 3.978 1.00 19.96 24 ALA P CA 1
ATOM 868 C C . ALA B 2 8 ? 11.640 -7.210 4.731 1.00 19.37 24 ALA P C 1
ATOM 869 O O . ALA B 2 8 ? 12.742 -6.682 4.630 1.00 17.42 24 ALA P O 1
ATOM 871 N N . GLN B 2 9 ? 10.674 -6.709 5.501 1.00 19.54 25 GLN P N 1
ATOM 872 C CA . GLN B 2 9 ? 10.884 -5.457 6.251 1.00 22.11 25 GLN P CA 1
ATOM 873 C C . GLN B 2 9 ? 11.873 -5.585 7.409 1.00 22.95 25 GLN P C 1
ATOM 874 O O . GLN B 2 9 ? 12.422 -4.586 7.872 1.00 25.82 25 GLN P O 1
ATOM 880 N N . LEU B 2 10 ? 12.097 -6.805 7.885 1.00 23.18 26 LEU P N 1
ATOM 881 C CA . LEU B 2 10 ? 13.028 -7.012 8.980 1.00 25.02 26 LEU P CA 1
ATOM 882 C C . LEU B 2 10 ? 14.466 -6.719 8.584 1.00 26.73 26 LEU P C 1
ATOM 883 O O . LEU B 2 10 ? 15.294 -6.377 9.428 1.00 27.49 26 LEU P O 1
ATOM 888 N N . THR B 2 11 ? 14.763 -6.862 7.298 1.00 28.81 27 THR P N 1
ATOM 889 C CA . THR B 2 11 ? 16.115 -6.638 6.793 1.00 30.90 27 THR P CA 1
ATOM 890 C C . THR B 2 11 ? 16.204 -5.388 5.914 1.00 32.57 27 THR P C 1
ATOM 891 O O . THR B 2 11 ? 15.377 -5.193 5.022 1.00 33.95 27 THR P O 1
ATOM 895 N N . SER B 2 12 ? 17.207 -4.549 6.164 1.00 34.26 28 SER P N 1
ATOM 896 C CA . SER B 2 12 ? 17.402 -3.321 5.387 1.00 36.27 28 SER P CA 1
ATOM 897 C C . SER B 2 12 ? 18.207 -3.586 4.117 1.00 38.25 28 SER P C 1
ATOM 898 O O . SER B 2 12 ? 18.535 -4.767 3.859 1.00 40.85 28 SER P O 1
#

Radius of gyration: 12.83 Å; Cα contacts (8 Å, |Δi|>4): 163; chains: 2; bounding box: 37×28×21 Å

CATH classification: 1.10.245.10

Sequence (109 aa):
GSQIPASEQETLVRPKPLLLKLLKSVGAQKDTYTMKEVLFYLGQYIMTKRLYDEKQQHIVYCSNDLLGDLFGVPSFSVKEHRKIYTMIYRNLVVVNQLTFEHWWAQLTS

GO terms:
  GO:0005515 protein binding (F, IPI)
  GO:0061630 ubiquitin protein ligase activity (F, 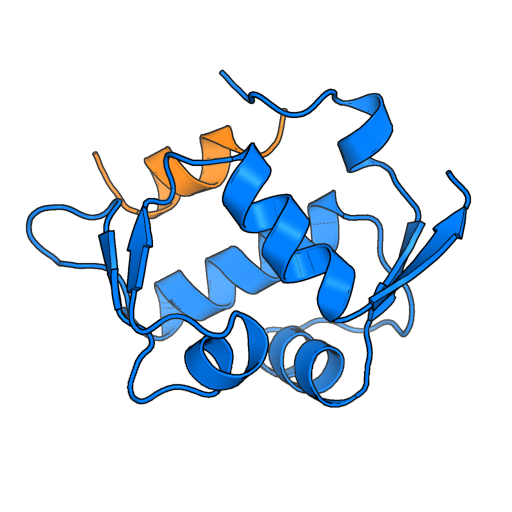IDA)
  GO:0043161 proteasome-mediated ubiquitin-dependent protein catabolic process (P, IDA)
  GO:1901797 negative regulation of signal transduction by p53 class mediator (P, IDA)
  GO:0061630 ubiquitin protein ligase activity (F, TAS)
  GO:0043161 proteasome-mediated ubiquitin-dependent protein catabolic process (P, TAS)
  GO:1901797 negative regulation of signal transduction by p53 class mediator (P, TAS)
  GO:0000209 protein polyubiquitination (P, TAS)
  GO:0006511 ubiquitin-dependent protein catabolic process (P, IGI)
  GO:0051865 protein autoubiquitination (P, IMP)
  GO:0006511 ubiquit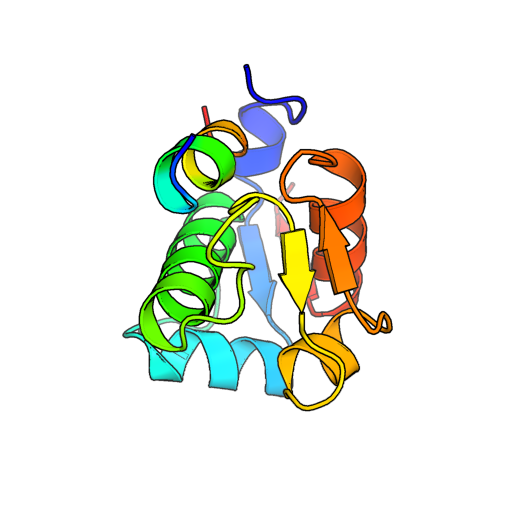in-dependent protein catabolic process (P, IMP)
  GO:0008097 5S rRNA binding (F, IDA)
  GO:0005634 nucleus (C, IDA)
  GO:0005730 nucleolus (C, IDA)
  GO:0005737 cytoplasm (C, IDA)
  GO:0016874 ligase activity (F, IDA)
  GO:0043021 ribonucleoprotein complex binding (F, IDA)
  GO:0016567 protein ubiquitination (P, IDA)
  GO:0006511 ubiquitin-dependent protein catabolic process (P, IDA)
  GO:0006915 apoptotic process (P, IDA)

Nearest PDB structures (foldseek):
  4zgk-assembly1_A  TM=9.928E-01  e=1.162E-17  Homo sapiens
  7na2-assembly1_A  TM=9.787E-01  e=8.919E-18  Homo sapiens
  4umn-assembly1_B  TM=9.791E-01  e=1.844E-17  Homo sapiens
  5hmh-assembly3_A  TM=9.499E-01  e=1.726E-17  Homo sapiens
  4ud7-assembly1_C  TM=9.223E-01  e=1.513E-17  Homo sapiens

Solvent-accessible surface area: 6201 Å² total; per-residue (Å²): 102,32,107,3,69,60,92,38,3,100,8,60,0,118,8,97,109,94,2,35,141,3,0,90,78,41,36,5,151,88,87,34,1,33,0,95,58,0,0,109,42,0,4,59,17,0,68,92,102,191,25,34,34,153,185,104,43,32,43,0,113,1,76,148,16,52,0,8,119,18,12,65,46,90,43,22,25,0,82,64,3,103,124,0,0,50,15,0,58,154,13,11,88,67,72,96,192,160,80,2,80,90,41,19,61,60,0,38,108

Secondary structure (DSSP, 8-state):
--SS-HHHHT-EEEE-HHHHHHHHHTT---S-EEHHHHHHHHHHHHHHHT-B-SSSTTEEE-TTSHHHHHHTSSEEETT-HHHHHHHHHTTEEEEE-/--HHHHHHTT--